Protein AF-A0A1F9WGP3-F1 (afdb_monomer_lite)

Foldseek 3Di:
DDDDPVVVVVVVVVVVVVVVVVVVVVVVVVVVVVVPDDPPPVVVVVVVVVVVVVVVVVCVVCVVVVVVVVVDDDPPDDDDPPQPPLLVVQQVLQLQQLVCLQVVHDGDFDARSQPRHTWDDDPFKTWHPCCVSNVFPTFMHGNVDSRTDGHD

pLDDT: mean 78.19, std 14.22, range [39.56, 95.88]

Secondary structure (DSSP, 8-state):
-PPPHHHHHHHHHHHHHHHHHHHHHHHHHHHHHHTT-PPPHHHHHHHHHHHHHHHHHHHHHHHHHHHHHHSS---S--S-----HHHHHHHHHHHHHHHHHHHTPPPP--B-TTT-PBPEE-SSEEE-S-GGGGT-SEEEEESS--S-EEE-

Sequence (152 aa):
MSPDPASQGEDFAAQIRGAENSIARGKEAESRAEAGKKPPLEWKNFLYGALIFVSFFTIYRNLPEFAATSFTQKPLRYGSYDTDKNADLCISNLWAIAAALRSGARLPAFTCPASGVAYIAGRNAVRCPNPSLHGAIKLYADKKNIIPFLQK

Structure (mmCIF, N/CA/C/O backbone):
data_AF-A0A1F9WGP3-F1
#
_entry.id   AF-A0A1F9WGP3-F1
#
loop_
_atom_site.group_PDB
_atom_site.id
_atom_site.type_symbol
_atom_site.label_atom_id
_atom_site.label_alt_id
_atom_site.label_comp_id
_atom_site.label_asym_id
_atom_site.label_entity_id
_atom_site.label_seq_id
_atom_site.pdbx_PDB_ins_code
_atom_site.Cartn_x
_atom_site.Cartn_y
_atom_site.Cartn_z
_atom_site.occupancy
_atom_site.B_iso_or_equiv
_atom_site.auth_seq_id
_atom_site.auth_comp_id
_atom_site.auth_asym_id
_atom_site.auth_atom_id
_atom_site.pdbx_PDB_model_num
ATOM 1 N N . MET A 1 1 ? 91.342 23.015 -23.234 1.00 55.53 1 MET A N 1
ATOM 2 C CA . MET A 1 1 ? 90.060 23.659 -23.584 1.00 55.53 1 MET A CA 1
ATOM 3 C C . MET A 1 1 ? 88.994 22.591 -23.404 1.00 55.53 1 MET A C 1
ATOM 5 O O . MET A 1 1 ? 88.846 21.747 -24.276 1.00 55.53 1 MET A O 1
ATOM 9 N N . SER A 1 2 ? 88.409 22.502 -22.206 1.00 62.38 2 SER A N 1
ATOM 10 C CA . SER A 1 2 ? 87.367 21.507 -21.918 1.00 62.38 2 SER A CA 1
ATOM 11 C C . SER A 1 2 ? 86.042 21.999 -22.496 1.00 62.38 2 SER A C 1
ATOM 13 O O . SER A 1 2 ? 85.750 23.184 -22.326 1.00 62.38 2 SER A O 1
ATOM 15 N N . PRO A 1 3 ? 85.270 21.146 -23.189 1.00 61.47 3 PRO A N 1
ATOM 16 C CA . PRO A 1 3 ? 83.957 21.531 -23.683 1.00 61.47 3 PRO A CA 1
ATOM 17 C C . PRO A 1 3 ? 83.032 21.862 -22.508 1.00 61.47 3 PRO A C 1
ATOM 19 O O . PRO A 1 3 ? 83.052 21.187 -21.477 1.00 61.47 3 PRO A O 1
ATOM 22 N N . ASP A 1 4 ? 82.269 22.937 -22.676 1.00 62.88 4 ASP A N 1
ATOM 23 C CA . ASP A 1 4 ? 81.321 23.456 -21.698 1.00 62.88 4 ASP A CA 1
ATOM 24 C C . ASP A 1 4 ? 80.184 22.432 -21.489 1.00 62.88 4 ASP A C 1
ATOM 26 O O . ASP A 1 4 ? 79.536 22.042 -22.465 1.00 62.88 4 ASP A O 1
ATOM 30 N N . PRO A 1 5 ? 79.931 21.950 -20.257 1.00 61.16 5 PRO A N 1
ATOM 31 C CA . PRO A 1 5 ? 78.894 20.950 -19.991 1.00 61.16 5 PRO A CA 1
ATOM 32 C C . PRO A 1 5 ? 77.480 21.418 -20.370 1.00 61.16 5 PRO A C 1
ATOM 34 O O . PRO A 1 5 ? 76.593 20.581 -20.537 1.00 61.16 5 PRO A O 1
ATOM 37 N N . ALA A 1 6 ? 77.260 22.727 -20.539 1.00 61.12 6 ALA A N 1
ATOM 38 C CA . ALA A 1 6 ? 75.979 23.264 -20.983 1.00 61.12 6 ALA A CA 1
ATOM 39 C C . ALA A 1 6 ? 75.655 22.921 -22.451 1.00 61.12 6 ALA A C 1
ATOM 41 O O . ALA A 1 6 ? 74.495 22.651 -22.760 1.00 61.12 6 ALA A O 1
ATOM 42 N N . SER A 1 7 ? 76.650 22.847 -23.349 1.00 63.81 7 SER A N 1
ATOM 43 C CA . SER A 1 7 ? 76.387 22.590 -24.777 1.00 63.81 7 SER A CA 1
ATOM 44 C C . SER A 1 7 ? 76.039 21.127 -25.074 1.00 63.81 7 SER A C 1
ATOM 46 O O . SER A 1 7 ? 75.260 20.845 -25.981 1.00 63.81 7 SER A O 1
ATOM 48 N N . GLN A 1 8 ? 76.537 20.183 -24.266 1.00 60.75 8 GLN A N 1
ATOM 49 C CA . GLN A 1 8 ? 76.221 18.756 -24.419 1.00 60.75 8 GLN A CA 1
ATOM 50 C C . GLN A 1 8 ? 74.756 18.427 -24.086 1.00 60.75 8 GLN A C 1
ATOM 52 O O . GLN A 1 8 ? 74.189 17.489 -24.648 1.00 60.75 8 GLN A O 1
ATOM 57 N N . GLY A 1 9 ? 74.126 19.197 -23.191 1.00 65.00 9 GLY A N 1
ATOM 58 C CA . GLY A 1 9 ? 72.715 19.019 -22.839 1.00 65.00 9 GLY A CA 1
ATOM 59 C C . GLY A 1 9 ? 71.759 19.454 -23.953 1.00 65.00 9 GLY A C 1
ATOM 60 O O . GLY A 1 9 ? 70.735 18.804 -24.180 1.00 65.00 9 GLY A O 1
ATOM 61 N N . GLU A 1 10 ? 72.104 20.518 -24.680 1.00 69.62 10 GLU A N 1
ATOM 62 C CA . GLU A 1 10 ? 71.274 21.049 -25.767 1.00 69.62 10 GLU A CA 1
ATOM 63 C C . GLU A 1 10 ? 71.271 20.127 -26.995 1.00 69.62 10 GLU A C 1
ATOM 65 O O . GLU A 1 10 ? 70.206 19.858 -27.562 1.00 69.62 10 GLU A O 1
ATOM 70 N N . ASP A 1 11 ? 72.426 19.549 -27.336 1.00 75.69 11 ASP A N 1
ATOM 71 C CA . ASP A 1 11 ? 72.559 18.587 -28.436 1.00 75.69 11 ASP A CA 1
ATOM 72 C C . ASP A 1 11 ? 71.785 17.286 -28.168 1.00 75.69 11 ASP A C 1
ATOM 74 O O . ASP A 1 11 ? 71.139 16.728 -29.064 1.00 75.69 11 ASP A O 1
ATOM 78 N N . PHE A 1 12 ? 71.770 16.821 -26.916 1.00 75.50 12 PHE A N 1
ATOM 79 C CA . PHE A 1 12 ? 71.010 15.632 -26.529 1.00 75.50 12 PHE A CA 1
ATOM 80 C C . PHE A 1 12 ? 69.494 15.877 -26.588 1.00 75.50 12 PHE A C 1
ATOM 82 O O . PHE A 1 12 ? 68.740 15.059 -27.124 1.00 75.50 12 PHE A O 1
ATOM 89 N N . ALA A 1 13 ? 69.034 17.044 -26.128 1.00 77.62 13 ALA A N 1
ATOM 90 C CA . ALA A 1 13 ? 67.629 17.438 -26.222 1.00 77.62 13 ALA A CA 1
ATOM 91 C C . ALA A 1 13 ? 67.160 17.638 -27.677 1.00 77.62 13 ALA A C 1
ATOM 93 O O . ALA A 1 13 ? 65.977 17.456 -27.988 1.00 77.62 13 ALA A O 1
ATOM 94 N N . ALA A 1 14 ? 68.061 18.022 -28.585 1.00 78.88 14 ALA A N 1
ATOM 95 C CA . ALA A 1 14 ? 67.775 18.090 -30.015 1.00 78.88 14 ALA A CA 1
ATOM 96 C C . ALA A 1 14 ? 67.651 16.689 -30.646 1.00 78.88 14 ALA A C 1
ATOM 98 O O . ALA A 1 14 ? 66.720 16.457 -31.423 1.00 78.88 14 ALA A O 1
ATOM 99 N N . GLN A 1 15 ? 68.511 15.735 -30.268 1.00 81.50 15 GLN A N 1
ATOM 100 C CA . GLN A 1 15 ? 68.417 14.346 -30.742 1.00 81.50 15 GLN A CA 1
ATOM 101 C C . GLN A 1 15 ? 67.135 13.646 -30.281 1.00 81.50 15 GLN A C 1
ATOM 103 O O . GLN A 1 15 ? 66.486 12.986 -31.095 1.00 81.50 15 GLN A O 1
ATOM 108 N N . ILE A 1 16 ? 66.725 13.830 -29.019 1.00 80.56 16 ILE A N 1
ATOM 109 C CA . ILE A 1 16 ? 65.480 13.238 -28.498 1.00 80.56 16 ILE A CA 1
ATOM 110 C C . ILE A 1 16 ? 64.270 13.756 -29.280 1.00 80.56 16 ILE A C 1
ATOM 112 O O . ILE A 1 16 ? 63.484 12.961 -29.791 1.00 80.56 16 ILE A O 1
ATOM 116 N N . ARG A 1 17 ? 64.167 15.076 -29.479 1.00 82.44 17 ARG A N 1
ATOM 117 C CA . ARG A 1 17 ? 63.073 15.673 -30.266 1.00 82.44 17 ARG A CA 1
ATOM 118 C C . ARG A 1 17 ? 63.079 15.210 -31.726 1.00 82.44 17 ARG A C 1
ATOM 120 O O . ARG A 1 17 ? 62.021 15.060 -32.336 1.00 82.44 17 ARG A O 1
ATOM 127 N N . GLY A 1 18 ? 64.256 14.965 -32.302 1.00 81.94 18 GLY A N 1
ATOM 128 C CA . GLY A 1 18 ? 64.392 14.378 -33.637 1.00 81.94 18 GLY A CA 1
ATOM 129 C C . GLY A 1 18 ? 63.839 12.950 -33.717 1.00 81.94 18 GLY A C 1
ATOM 130 O O . GLY A 1 18 ? 63.104 12.630 -34.653 1.00 81.94 18 GLY A O 1
ATOM 131 N N . ALA A 1 19 ? 64.145 12.118 -32.718 1.00 79.12 19 ALA A N 1
ATOM 132 C CA . ALA A 1 19 ? 63.661 10.742 -32.623 1.00 79.12 19 ALA A CA 1
ATOM 133 C C . ALA A 1 19 ? 62.148 10.666 -32.351 1.00 79.12 19 ALA A C 1
ATOM 135 O O . ALA A 1 19 ? 61.443 9.867 -32.962 1.00 79.12 19 ALA A O 1
ATOM 136 N N . GLU A 1 20 ? 61.614 11.537 -31.496 1.00 78.81 20 GLU A N 1
ATOM 137 C CA . GLU A 1 20 ? 60.171 11.611 -31.237 1.00 78.81 20 GLU A CA 1
ATOM 138 C C . GLU A 1 20 ? 59.391 11.992 -32.502 1.00 78.81 20 GLU A C 1
ATOM 140 O O . GLU A 1 20 ? 58.377 11.369 -32.827 1.00 78.81 20 GLU A O 1
ATOM 145 N N . ASN A 1 21 ? 59.906 12.951 -33.277 1.00 82.00 21 ASN A N 1
ATOM 146 C CA . ASN A 1 21 ? 59.285 13.378 -34.528 1.00 82.00 21 ASN A CA 1
ATOM 147 C C . ASN A 1 21 ? 59.320 12.298 -35.621 1.00 82.00 21 ASN A C 1
ATOM 149 O O . ASN A 1 21 ? 58.385 12.213 -36.418 1.00 82.00 21 ASN A O 1
ATOM 153 N N . SER A 1 22 ? 60.366 11.468 -35.689 1.00 78.88 22 SER A N 1
ATOM 154 C CA . SER A 1 22 ? 60.427 10.370 -36.663 1.00 78.88 22 SER A CA 1
ATOM 155 C C . SER A 1 22 ? 59.490 9.219 -36.286 1.00 78.88 22 SER A C 1
ATOM 157 O O . SER A 1 22 ? 58.816 8.676 -37.163 1.00 78.88 22 SER A O 1
ATOM 159 N N . ILE A 1 23 ? 59.357 8.917 -34.990 1.00 79.94 23 ILE A N 1
ATOM 160 C CA . ILE A 1 23 ? 58.392 7.936 -34.473 1.00 79.94 23 ILE A CA 1
ATOM 161 C C . ILE A 1 23 ? 56.954 8.414 -34.714 1.00 79.94 23 ILE A C 1
ATOM 163 O O . ILE A 1 23 ? 56.117 7.629 -35.162 1.00 79.94 23 ILE A O 1
ATOM 167 N N . ALA A 1 24 ? 56.664 9.695 -34.466 1.00 75.50 24 ALA A N 1
ATOM 168 C CA . ALA A 1 24 ? 55.347 10.276 -34.721 1.00 75.50 24 ALA A CA 1
ATOM 169 C C . ALA A 1 24 ? 54.972 10.188 -36.210 1.00 75.50 24 ALA A C 1
ATOM 171 O O . ALA A 1 24 ? 53.907 9.674 -36.546 1.00 75.50 24 ALA A O 1
ATOM 172 N N . ARG A 1 25 ? 55.885 10.573 -37.114 1.00 77.06 25 ARG A N 1
ATOM 173 C CA . ARG A 1 25 ? 55.660 10.457 -38.567 1.00 77.06 25 ARG A CA 1
ATOM 174 C C . ARG A 1 25 ? 55.499 9.009 -39.033 1.00 77.06 25 ARG A C 1
ATOM 176 O O . ARG A 1 25 ? 54.693 8.755 -39.924 1.00 77.06 25 ARG A O 1
ATOM 183 N N . GLY A 1 26 ? 56.230 8.065 -38.435 1.00 76.50 26 GLY A N 1
ATOM 184 C CA . GLY A 1 26 ? 56.086 6.634 -38.720 1.00 76.50 26 GLY A CA 1
ATOM 185 C C . GLY A 1 26 ? 54.691 6.114 -38.368 1.00 76.50 26 GLY A C 1
ATOM 186 O O . GLY A 1 26 ? 54.034 5.499 -39.205 1.00 76.50 26 GLY A O 1
ATOM 187 N N . LYS A 1 27 ? 54.190 6.454 -37.173 1.00 74.81 27 LYS A N 1
ATOM 188 C CA . LYS A 1 27 ? 52.840 6.076 -36.719 1.00 74.81 27 LYS A CA 1
ATOM 189 C C . LYS A 1 27 ? 51.729 6.729 -37.544 1.00 74.81 27 LYS A C 1
ATOM 191 O O . LYS A 1 27 ? 50.702 6.105 -37.814 1.00 74.81 27 LYS A O 1
ATOM 196 N N . GLU A 1 28 ? 51.917 7.972 -37.979 1.00 72.62 28 GLU A N 1
ATOM 197 C CA . GLU A 1 28 ? 50.968 8.654 -38.869 1.00 72.62 28 GLU A CA 1
ATOM 198 C C . GLU A 1 28 ? 50.932 8.033 -40.275 1.00 72.62 28 GLU A C 1
ATOM 200 O O . GLU A 1 28 ? 49.864 7.927 -40.879 1.00 72.62 28 GLU A O 1
ATOM 205 N N . ALA A 1 29 ? 52.075 7.582 -40.795 1.00 71.00 29 ALA A N 1
ATOM 206 C CA . ALA A 1 29 ? 52.144 6.882 -42.075 1.00 71.00 29 ALA A CA 1
ATOM 207 C C . ALA A 1 29 ? 51.507 5.483 -42.004 1.00 71.00 29 ALA A C 1
ATOM 209 O O . ALA A 1 29 ? 50.760 5.106 -42.907 1.00 71.00 29 ALA A O 1
ATOM 210 N N . GLU A 1 30 ? 51.744 4.744 -40.917 1.00 68.00 30 GLU A N 1
ATOM 211 C CA . GLU A 1 30 ? 51.173 3.413 -40.683 1.00 68.00 30 GLU A CA 1
ATOM 212 C C . GLU A 1 30 ? 49.648 3.479 -40.490 1.00 68.00 30 GLU A C 1
ATOM 214 O O . GLU A 1 30 ? 48.902 2.788 -41.184 1.00 68.00 30 GLU A O 1
ATOM 219 N N . SER A 1 31 ? 49.159 4.413 -39.668 1.00 62.81 31 SER A N 1
ATOM 220 C CA . SER A 1 31 ? 47.714 4.625 -39.475 1.00 62.81 31 SER A CA 1
ATOM 221 C C . SER A 1 31 ? 46.994 5.092 -40.747 1.00 62.81 31 SER A C 1
ATOM 223 O O . SER A 1 31 ? 45.856 4.688 -40.991 1.00 62.81 31 SER A O 1
ATOM 225 N N . ARG A 1 32 ? 47.647 5.879 -41.617 1.00 63.78 32 ARG A N 1
ATOM 226 C CA . ARG A 1 32 ? 47.102 6.226 -42.945 1.00 63.78 32 ARG A CA 1
ATOM 227 C C . ARG A 1 32 ? 47.106 5.044 -43.917 1.00 63.78 32 ARG A C 1
ATOM 229 O O . ARG A 1 32 ? 46.184 4.944 -44.726 1.00 63.78 32 ARG A O 1
ATOM 236 N N . ALA A 1 33 ? 48.099 4.157 -43.844 1.00 65.88 33 ALA A N 1
ATOM 237 C CA . ALA A 1 33 ? 48.159 2.953 -44.674 1.00 65.88 33 ALA A CA 1
ATOM 238 C C . ALA A 1 33 ? 47.082 1.924 -44.279 1.00 65.88 33 ALA A C 1
ATOM 240 O O . ALA A 1 33 ? 46.518 1.251 -45.146 1.00 65.88 33 ALA A O 1
ATOM 241 N N . GLU A 1 34 ? 46.743 1.838 -42.991 1.00 61.56 34 GLU A N 1
ATOM 242 C CA . GLU A 1 34 ? 45.683 0.956 -42.494 1.00 61.56 34 GLU A CA 1
ATOM 243 C C . GLU A 1 34 ? 44.273 1.532 -42.688 1.00 61.56 34 GLU A C 1
ATOM 245 O O . GLU A 1 34 ? 43.356 0.791 -43.050 1.00 61.56 34 GLU A O 1
ATOM 250 N N . ALA A 1 35 ? 44.092 2.853 -42.567 1.00 60.56 35 ALA A N 1
ATOM 251 C CA . ALA A 1 35 ? 42.797 3.516 -42.766 1.00 60.56 35 ALA A CA 1
ATOM 252 C C . ALA A 1 35 ? 42.232 3.394 -44.203 1.00 60.56 35 ALA A C 1
ATOM 254 O O . ALA A 1 35 ? 41.047 3.646 -44.430 1.00 60.56 35 ALA A O 1
ATOM 255 N N . GLY A 1 36 ? 43.055 2.997 -45.183 1.00 59.19 36 GLY A N 1
ATOM 256 C CA . GLY A 1 36 ? 42.649 2.801 -46.579 1.00 59.19 36 GLY A CA 1
ATOM 257 C C . GLY A 1 36 ? 42.033 1.432 -46.898 1.00 59.19 36 GLY A C 1
ATOM 258 O O . GLY A 1 36 ? 41.378 1.283 -47.934 1.00 59.19 36 GLY A O 1
ATOM 259 N N . LYS A 1 37 ? 42.196 0.422 -46.033 1.00 60.59 37 LYS A N 1
ATOM 260 C CA . LYS A 1 37 ? 41.632 -0.917 -46.262 1.00 60.59 37 LYS A CA 1
ATOM 261 C C . LYS A 1 37 ? 40.186 -0.952 -45.777 1.00 60.59 37 LYS A C 1
ATOM 263 O O . LYS A 1 37 ? 39.897 -1.321 -44.643 1.00 60.59 37 LYS A O 1
ATOM 268 N N . LYS A 1 38 ? 39.252 -0.554 -46.649 1.00 57.91 38 LYS A N 1
ATOM 269 C CA . LYS A 1 38 ? 37.816 -0.739 -46.392 1.00 57.91 38 LYS A CA 1
ATOM 270 C C . LYS A 1 38 ? 37.573 -2.233 -46.133 1.00 57.91 38 LYS A C 1
ATOM 272 O O . LYS A 1 38 ? 37.947 -3.035 -46.991 1.00 57.91 38 LYS A O 1
ATOM 277 N N . PRO A 1 39 ? 36.976 -2.626 -44.992 1.00 60.12 39 PRO A N 1
ATOM 278 C CA . PRO A 1 39 ? 36.651 -4.026 -44.764 1.00 60.12 39 PRO A CA 1
ATOM 279 C C . PRO A 1 39 ? 35.753 -4.506 -45.912 1.00 60.12 39 PRO A C 1
ATOM 281 O O . PRO A 1 39 ? 34.888 -3.734 -46.355 1.00 60.12 39 PRO A O 1
ATOM 284 N N . PRO A 1 40 ? 35.958 -5.732 -46.429 1.00 67.94 40 PRO A N 1
ATOM 285 C CA . PRO A 1 40 ? 35.125 -6.259 -47.500 1.00 67.94 40 PRO A CA 1
ATOM 286 C C . PRO A 1 40 ? 33.659 -6.174 -47.067 1.00 67.94 40 PRO A C 1
ATOM 288 O O . PRO A 1 40 ? 33.339 -6.409 -45.902 1.00 67.94 40 PRO A O 1
ATOM 291 N N . LEU A 1 41 ? 32.770 -5.786 -47.983 1.00 62.38 41 LEU A N 1
ATOM 292 C CA . LEU A 1 41 ? 31.349 -5.544 -47.692 1.00 62.38 41 LEU A CA 1
ATOM 293 C C . LEU A 1 41 ? 30.682 -6.761 -47.007 1.00 62.38 41 LEU A C 1
ATOM 295 O O . LEU A 1 41 ? 29.832 -6.596 -46.135 1.00 62.38 41 LEU A O 1
ATOM 299 N N . GLU A 1 42 ? 31.172 -7.960 -47.329 1.00 70.00 42 GLU A N 1
ATOM 300 C CA . GLU A 1 42 ? 30.870 -9.260 -46.712 1.00 70.00 42 GLU A CA 1
ATOM 301 C C . GLU A 1 42 ? 31.039 -9.274 -45.179 1.00 70.00 42 GLU A C 1
ATOM 303 O O . GLU A 1 42 ? 30.243 -9.877 -44.461 1.00 70.00 42 GLU A O 1
ATOM 308 N N . TRP A 1 43 ? 32.032 -8.557 -44.645 1.00 77.06 43 TRP A N 1
ATOM 309 C CA . TRP A 1 43 ? 32.312 -8.501 -43.207 1.00 77.06 43 TRP A CA 1
ATOM 310 C C . TRP A 1 43 ? 31.212 -7.780 -42.431 1.00 77.06 43 TRP A C 1
ATOM 312 O O . TRP A 1 43 ? 30.900 -8.141 -41.298 1.00 77.06 43 TRP A O 1
ATOM 322 N N . LYS A 1 44 ? 30.587 -6.769 -43.044 1.00 80.00 44 LYS A N 1
ATOM 323 C CA . LYS A 1 44 ? 29.458 -6.069 -42.423 1.00 80.00 44 LYS A CA 1
ATOM 324 C C . LYS A 1 44 ? 28.263 -7.006 -42.303 1.00 80.00 44 LYS A C 1
ATOM 326 O O . LYS A 1 44 ? 27.670 -7.075 -41.235 1.00 80.00 44 LYS A O 1
ATOM 331 N N . ASN A 1 45 ? 27.966 -7.773 -43.351 1.00 85.38 45 ASN A N 1
ATOM 332 C CA . ASN A 1 45 ? 26.888 -8.763 -43.334 1.00 85.38 45 ASN A CA 1
ATOM 333 C C . ASN A 1 45 ? 27.151 -9.866 -42.303 1.00 85.38 45 ASN A C 1
ATOM 335 O O . ASN A 1 45 ? 26.236 -10.248 -41.577 1.00 85.38 45 ASN A O 1
ATOM 339 N N . PHE A 1 46 ? 28.403 -10.316 -42.175 1.00 87.12 46 PHE A N 1
ATOM 340 C CA . PHE A 1 46 ? 28.799 -11.262 -41.135 1.00 87.12 46 PHE A CA 1
ATOM 341 C C . PHE A 1 46 ? 28.623 -10.683 -39.725 1.00 87.12 46 PHE A C 1
ATOM 343 O O . PHE A 1 46 ? 28.033 -11.333 -38.867 1.00 87.12 46 PHE A O 1
ATOM 350 N N . LEU A 1 47 ? 29.058 -9.441 -39.488 1.00 89.50 47 LEU A N 1
ATOM 351 C CA . LEU A 1 47 ? 28.860 -8.755 -38.208 1.00 89.50 47 LEU A CA 1
ATOM 352 C C . LEU A 1 47 ? 27.376 -8.565 -37.876 1.00 89.50 47 LEU A C 1
ATOM 354 O O . LEU A 1 47 ? 26.977 -8.811 -36.740 1.00 89.50 47 LEU A O 1
ATOM 358 N N . TYR A 1 48 ? 26.550 -8.164 -38.847 1.00 90.56 48 TYR A N 1
ATOM 359 C CA . TYR A 1 48 ? 25.104 -8.047 -38.650 1.00 90.56 48 TYR A CA 1
ATOM 360 C C . TYR A 1 48 ? 24.469 -9.407 -38.354 1.00 90.56 48 TYR A C 1
ATOM 362 O O . TYR A 1 48 ? 23.668 -9.510 -37.429 1.00 90.56 48 TYR A O 1
ATOM 370 N N . GLY A 1 49 ? 24.865 -10.458 -39.076 1.00 93.69 49 GLY A N 1
ATOM 371 C CA . GLY A 1 49 ? 24.414 -11.824 -38.818 1.00 93.69 49 GLY A CA 1
ATOM 372 C C . GLY A 1 49 ? 24.796 -12.306 -37.419 1.00 93.69 49 GLY A C 1
ATOM 373 O O . GLY A 1 49 ? 23.948 -12.826 -36.698 1.00 93.69 49 GLY A O 1
ATOM 374 N N . ALA A 1 50 ? 26.038 -12.063 -36.998 1.00 93.19 50 ALA A N 1
ATOM 375 C CA . ALA A 1 50 ? 26.517 -12.396 -35.662 1.00 93.19 50 ALA A CA 1
ATOM 376 C C . ALA A 1 50 ? 25.759 -11.621 -34.572 1.00 93.19 50 ALA A C 1
ATOM 378 O O . ALA A 1 50 ? 25.356 -12.212 -33.573 1.00 93.19 50 ALA A O 1
ATOM 379 N N . LEU A 1 51 ? 25.504 -10.324 -34.779 1.00 94.81 51 LEU A N 1
ATOM 380 C CA . LEU A 1 51 ? 24.731 -9.494 -33.855 1.00 94.81 51 LEU A CA 1
ATOM 381 C C . LEU A 1 51 ? 23.301 -10.028 -33.700 1.00 94.81 51 LEU A C 1
ATOM 383 O O . LEU A 1 51 ? 22.853 -10.262 -32.581 1.00 94.81 51 LEU A O 1
ATOM 387 N N . ILE A 1 52 ? 22.618 -10.277 -34.823 1.00 95.25 52 ILE A N 1
ATOM 388 C CA . ILE A 1 52 ? 21.263 -10.837 -34.850 1.00 95.25 52 ILE A CA 1
ATOM 389 C C . ILE A 1 52 ? 21.243 -12.189 -34.129 1.00 95.25 52 ILE A C 1
ATOM 391 O O . ILE A 1 52 ? 20.398 -12.412 -33.262 1.00 95.25 52 ILE A O 1
ATOM 395 N N . PHE A 1 53 ? 22.198 -13.070 -34.431 1.00 95.88 53 PHE A N 1
ATOM 396 C CA . PHE A 1 53 ? 22.297 -14.385 -33.806 1.00 95.88 53 PHE A CA 1
ATOM 397 C C . PHE A 1 53 ? 22.485 -14.291 -32.287 1.00 95.88 53 PHE A C 1
ATOM 399 O O . PHE A 1 53 ? 21.759 -14.948 -31.544 1.00 95.88 53 PHE A O 1
ATOM 406 N N . VAL A 1 54 ? 23.395 -13.437 -31.806 1.00 95.69 54 VAL A N 1
ATOM 407 C CA . VAL A 1 54 ? 23.616 -13.219 -30.367 1.00 95.69 54 VAL A CA 1
ATOM 408 C C . VAL A 1 54 ? 22.369 -12.645 -29.695 1.00 95.69 54 VAL A C 1
ATOM 410 O O . VAL A 1 54 ? 22.010 -13.089 -28.602 1.00 95.69 54 VAL A O 1
ATOM 413 N N . SER A 1 55 ? 21.667 -11.708 -30.339 1.00 91.94 55 SER A N 1
ATOM 414 C CA . SER A 1 55 ? 20.401 -11.172 -29.826 1.00 91.94 55 SER A CA 1
ATOM 415 C C . SER A 1 55 ? 19.345 -12.270 -29.673 1.00 91.94 55 SER A C 1
ATOM 417 O O . SER A 1 55 ? 18.796 -12.435 -28.584 1.00 91.94 55 SER A O 1
ATOM 419 N N . PHE A 1 56 ? 19.104 -13.070 -30.717 1.00 94.38 56 PHE A N 1
ATOM 420 C CA . PHE A 1 56 ? 18.137 -14.171 -30.660 1.00 94.38 56 PHE A CA 1
ATOM 421 C C . PHE A 1 56 ? 18.531 -15.241 -29.642 1.00 94.38 56 PHE A C 1
ATOM 423 O O . PHE A 1 56 ? 17.684 -15.696 -28.876 1.00 94.38 56 PHE A O 1
ATOM 430 N N . PHE A 1 57 ? 19.811 -15.607 -29.585 1.00 94.62 57 PHE A N 1
ATOM 431 C CA . PHE A 1 57 ? 20.328 -16.575 -28.621 1.00 94.62 57 PHE A CA 1
ATOM 432 C C . PHE A 1 57 ? 20.106 -16.110 -27.176 1.00 94.62 57 PHE A C 1
ATOM 434 O O . PHE A 1 57 ? 19.647 -16.880 -26.331 1.00 94.62 57 PHE A O 1
ATOM 441 N N . THR A 1 58 ? 20.363 -14.829 -26.902 1.00 88.88 58 THR A N 1
ATOM 442 C CA . THR A 1 58 ? 20.147 -14.234 -25.578 1.00 88.88 58 THR A CA 1
ATOM 443 C C . THR A 1 58 ? 18.663 -14.227 -25.212 1.00 88.88 58 THR A C 1
ATOM 445 O O . THR A 1 58 ? 18.315 -14.594 -24.092 1.00 88.88 58 THR A O 1
ATOM 448 N N . ILE A 1 59 ? 17.772 -13.878 -26.146 1.00 87.56 59 ILE A N 1
ATOM 449 C CA . ILE A 1 59 ? 16.319 -13.912 -25.917 1.00 87.56 59 ILE A CA 1
ATOM 450 C C . ILE A 1 59 ? 15.848 -15.344 -25.644 1.00 87.56 59 ILE A C 1
ATOM 452 O O . ILE A 1 59 ? 15.137 -15.570 -24.672 1.00 87.56 59 ILE A O 1
ATOM 456 N N . TYR A 1 60 ? 16.278 -16.319 -26.450 1.00 89.94 60 TYR A N 1
ATOM 457 C CA . TYR A 1 60 ? 15.880 -17.721 -26.302 1.00 89.94 60 TYR A CA 1
ATOM 458 C C . TYR A 1 60 ? 16.329 -18.314 -24.961 1.00 89.94 60 TYR A C 1
ATOM 460 O O . TYR A 1 60 ? 15.545 -18.968 -24.276 1.00 89.94 60 TYR A O 1
ATOM 468 N N . ARG A 1 61 ? 17.571 -18.036 -24.544 1.00 88.50 61 ARG A N 1
ATOM 469 C CA . ARG A 1 61 ? 18.105 -18.502 -23.257 1.00 88.50 61 ARG A CA 1
ATOM 470 C C . ARG A 1 61 ? 17.353 -17.904 -22.062 1.00 88.50 61 ARG A C 1
ATOM 472 O O . ARG A 1 61 ? 17.147 -18.603 -21.077 1.00 88.50 61 ARG A O 1
ATOM 479 N N . ASN A 1 62 ? 16.958 -16.632 -22.145 1.00 81.81 62 ASN A N 1
ATOM 480 C CA . ASN A 1 62 ? 16.257 -15.922 -21.068 1.00 81.81 62 ASN A CA 1
ATOM 481 C C . ASN A 1 62 ? 14.724 -16.023 -21.167 1.00 81.81 62 ASN A C 1
ATOM 483 O O . ASN A 1 62 ? 14.015 -15.557 -20.280 1.00 81.81 62 ASN A O 1
ATOM 487 N N . LEU A 1 63 ? 14.192 -16.662 -22.212 1.00 76.44 63 LEU A N 1
ATOM 488 C CA . LEU A 1 63 ? 12.762 -16.898 -22.400 1.00 76.44 63 LEU A CA 1
ATOM 489 C C . LEU A 1 63 ? 12.062 -17.518 -21.170 1.00 76.44 63 LEU A C 1
ATOM 491 O O . LEU A 1 63 ? 10.985 -17.028 -20.825 1.00 76.44 63 LEU A O 1
ATOM 495 N N . PRO A 1 64 ? 12.628 -18.520 -20.455 1.00 72.94 64 PRO A N 1
ATOM 496 C CA . PRO A 1 64 ? 12.009 -19.025 -19.226 1.00 72.94 64 PRO A CA 1
ATOM 497 C C . PRO A 1 64 ? 11.934 -17.978 -18.100 1.00 72.94 64 PRO A C 1
ATOM 499 O O . PRO A 1 64 ? 10.955 -17.965 -17.356 1.00 72.94 64 PRO A O 1
ATOM 502 N N . GLU A 1 65 ? 12.902 -17.061 -17.991 1.00 66.88 65 GLU A N 1
ATOM 503 C CA . GLU A 1 65 ? 12.885 -15.977 -16.994 1.00 66.88 65 GLU A CA 1
ATOM 504 C C . GLU A 1 65 ? 11.886 -14.864 -17.363 1.00 66.88 65 GLU A C 1
ATOM 506 O O . GLU A 1 65 ? 11.177 -14.333 -16.501 1.00 66.88 65 GLU A O 1
ATOM 511 N N . PHE A 1 66 ? 11.738 -14.556 -18.656 1.00 62.44 66 PHE A N 1
ATOM 512 C CA . PHE A 1 66 ? 10.694 -13.647 -19.142 1.00 62.44 66 PHE A CA 1
ATOM 513 C C . PHE A 1 66 ? 9.286 -14.223 -18.956 1.00 62.44 66 PHE A C 1
ATOM 515 O O . PHE A 1 66 ? 8.356 -13.497 -18.598 1.00 62.44 66 PHE A O 1
ATOM 522 N N . ALA A 1 67 ? 9.115 -15.534 -19.139 1.00 62.22 67 ALA A N 1
ATOM 523 C CA . ALA A 1 67 ? 7.855 -16.200 -18.833 1.00 62.22 67 ALA A CA 1
ATOM 524 C C . ALA A 1 67 ? 7.555 -16.139 -17.324 1.00 62.22 67 ALA A C 1
ATOM 526 O O . ALA A 1 67 ? 6.444 -15.785 -16.935 1.00 62.22 67 ALA A O 1
ATOM 527 N N . ALA A 1 68 ? 8.549 -16.386 -16.464 1.00 60.16 68 ALA A N 1
ATOM 528 C CA . ALA A 1 68 ? 8.380 -16.316 -15.011 1.00 60.16 68 ALA A CA 1
ATOM 529 C C . ALA A 1 68 ? 7.977 -14.912 -14.512 1.00 60.16 68 ALA A C 1
ATOM 531 O O . ALA A 1 68 ? 7.127 -14.794 -13.630 1.00 60.16 68 ALA A O 1
ATOM 532 N N . THR A 1 69 ? 8.519 -13.844 -15.107 1.00 56.66 69 THR A N 1
ATOM 533 C CA . THR A 1 69 ? 8.140 -12.455 -14.771 1.00 56.66 69 THR A CA 1
ATOM 534 C C . THR A 1 69 ? 6.787 -12.043 -15.358 1.00 56.66 69 THR A C 1
ATOM 536 O O . THR A 1 69 ? 6.061 -11.266 -14.739 1.00 56.66 69 THR A O 1
ATOM 539 N N . SER A 1 70 ? 6.389 -12.615 -16.497 1.00 57.69 70 SER A N 1
ATOM 540 C CA . SER A 1 70 ? 5.074 -12.363 -17.108 1.00 57.69 70 SER A CA 1
ATOM 541 C C . SER A 1 70 ? 3.922 -13.031 -16.348 1.00 57.69 70 SER A C 1
ATOM 543 O O . SER A 1 70 ? 2.795 -12.540 -16.389 1.00 57.69 70 SER A O 1
ATOM 545 N N . PHE A 1 71 ? 4.186 -14.121 -15.616 1.00 56.00 71 PHE A N 1
ATOM 546 C CA . P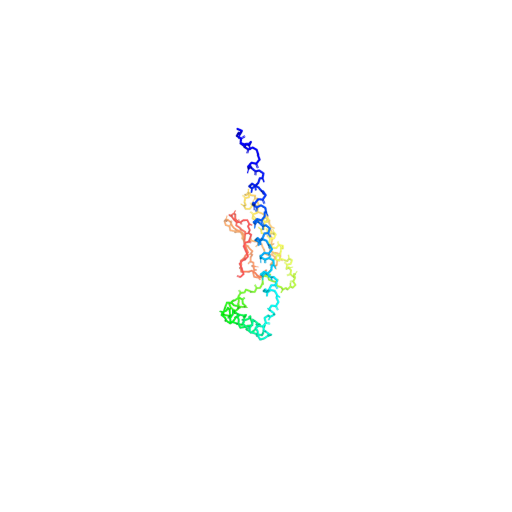HE A 1 71 ? 3.158 -14.851 -14.866 1.00 56.00 71 PHE A CA 1
ATOM 547 C C . PHE A 1 71 ? 3.037 -14.474 -13.386 1.00 56.00 71 PHE A C 1
ATOM 549 O O . PHE A 1 71 ? 2.123 -14.957 -12.716 1.00 56.00 71 PHE A O 1
ATOM 556 N N . THR A 1 72 ? 3.879 -13.602 -12.827 1.00 55.28 72 THR A N 1
ATOM 557 C CA . THR A 1 72 ? 3.742 -13.189 -11.419 1.00 55.28 72 THR A CA 1
ATOM 558 C C . THR A 1 72 ? 4.376 -11.824 -11.176 1.00 55.28 72 THR A C 1
ATOM 560 O O . THR A 1 72 ? 5.522 -11.729 -10.769 1.00 55.28 72 THR A O 1
ATOM 563 N N . GLN A 1 73 ? 3.612 -10.755 -11.386 1.00 47.75 73 GLN A N 1
ATOM 564 C CA . GLN A 1 73 ? 2.953 -10.005 -10.311 1.00 47.75 73 GLN A CA 1
ATOM 565 C 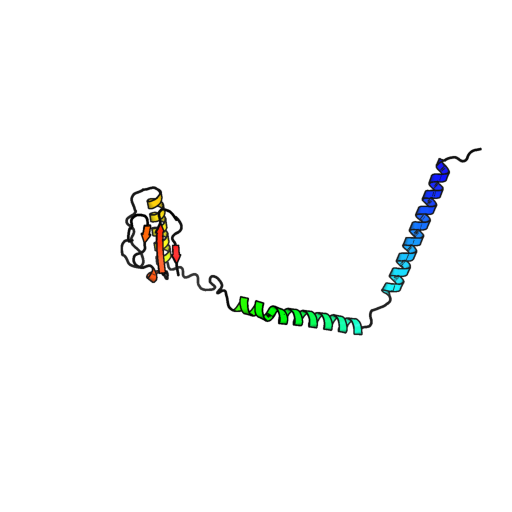C . GLN A 1 73 ? 1.837 -9.189 -10.966 1.00 47.75 73 GLN A C 1
ATOM 567 O O . GLN A 1 73 ? 2.098 -8.402 -11.872 1.00 47.75 73 GLN A O 1
ATOM 572 N N . LYS A 1 74 ? 0.584 -9.351 -10.517 1.00 46.44 74 LYS A N 1
ATOM 573 C CA . LYS A 1 74 ? -0.423 -8.313 -10.773 1.00 46.44 74 LYS A CA 1
ATOM 574 C C . LYS A 1 74 ? 0.224 -6.998 -10.321 1.00 46.44 74 LYS A C 1
ATOM 576 O O . LYS A 1 74 ? 0.593 -6.938 -9.143 1.00 46.44 74 LYS A O 1
ATOM 581 N N . PRO A 1 75 ? 0.403 -5.986 -11.190 1.00 48.94 75 PRO A N 1
ATOM 582 C CA . PRO A 1 75 ? 0.859 -4.689 -10.718 1.00 48.94 75 PRO A CA 1
ATOM 583 C C . PRO A 1 75 ? -0.067 -4.275 -9.575 1.00 48.94 75 PRO A C 1
ATOM 585 O O . PRO A 1 75 ? -1.269 -4.568 -9.624 1.00 48.94 75 PRO A O 1
ATOM 588 N N . LEU A 1 76 ? 0.480 -3.655 -8.526 1.00 52.84 76 LEU A N 1
ATOM 589 C CA . LEU A 1 76 ? -0.313 -3.021 -7.475 1.00 52.84 76 LEU A CA 1
ATOM 590 C C . LEU A 1 76 ? -1.184 -1.923 -8.120 1.00 52.84 76 LEU A C 1
ATOM 592 O O . LEU A 1 76 ? -0.834 -0.755 -8.101 1.00 52.84 76 LEU A O 1
ATOM 596 N N . ARG A 1 77 ? -2.324 -2.345 -8.680 1.00 58.56 77 ARG A N 1
ATOM 597 C CA . ARG A 1 77 ? -3.436 -1.583 -9.260 1.00 58.56 77 ARG A CA 1
ATOM 598 C C . ARG A 1 77 ? -3.115 -0.717 -10.493 1.00 58.56 77 ARG A C 1
ATOM 600 O O . ARG A 1 77 ? -2.517 0.340 -10.391 1.00 58.56 77 ARG A O 1
ATOM 607 N N . TYR A 1 78 ? -3.681 -1.114 -11.636 1.00 39.56 78 TYR A N 1
ATOM 608 C CA . TYR A 1 78 ? -4.115 -0.207 -12.708 1.00 39.56 78 TYR A CA 1
ATOM 609 C C . TYR A 1 78 ? -5.650 -0.331 -12.806 1.00 39.56 78 TYR A C 1
ATOM 611 O O . TYR A 1 78 ? -6.153 -1.414 -13.099 1.00 39.56 78 TYR A O 1
ATOM 619 N N . GLY A 1 79 ? -6.394 0.727 -12.462 1.00 57.19 79 GLY A N 1
ATOM 620 C CA . GLY A 1 79 ? -7.868 0.771 -12.392 1.00 57.19 79 GLY A CA 1
ATOM 621 C C . GLY A 1 79 ? -8.368 2.042 -11.681 1.00 57.19 79 GLY A C 1
ATOM 622 O O . GLY A 1 79 ? -7.548 2.749 -11.096 1.00 57.19 79 GLY A O 1
ATOM 623 N N . SER A 1 80 ? -9.673 2.359 -11.745 1.00 52.38 80 SER A N 1
ATOM 624 C CA . SER A 1 80 ? -10.235 3.570 -11.117 1.00 52.38 80 SER A CA 1
ATOM 625 C C . SER A 1 80 ? -9.927 3.603 -9.617 1.00 52.38 80 SER A C 1
ATOM 627 O O . SER A 1 80 ? -10.056 2.602 -8.908 1.00 52.38 80 SER A O 1
ATOM 629 N N . TYR A 1 81 ? -9.496 4.768 -9.131 1.00 53.44 81 TYR A N 1
ATOM 630 C CA . TYR A 1 81 ? -9.360 5.076 -7.707 1.00 53.44 81 TYR A CA 1
ATOM 631 C C . TYR A 1 81 ? -10.745 5.231 -7.063 1.00 53.44 81 TYR A C 1
ATOM 633 O O . TYR A 1 81 ? -11.033 6.248 -6.440 1.00 53.44 81 TYR A O 1
ATOM 641 N N . ASP A 1 82 ? -11.620 4.236 -7.196 1.00 53.03 82 ASP A N 1
ATOM 642 C CA . ASP A 1 82 ? -12.814 4.174 -6.361 1.00 53.03 82 ASP A CA 1
ATOM 643 C C . ASP A 1 82 ? -12.379 3.690 -4.978 1.00 53.03 82 ASP A C 1
ATOM 645 O O . ASP A 1 82 ? -12.446 2.513 -4.615 1.00 53.03 82 ASP A O 1
ATOM 649 N N . THR A 1 83 ? -11.814 4.627 -4.221 1.00 65.19 83 THR A N 1
ATOM 650 C CA . THR A 1 83 ? -11.617 4.489 -2.788 1.00 65.19 83 THR A CA 1
ATOM 651 C C . THR A 1 83 ? -12.996 4.460 -2.149 1.00 65.19 83 THR A C 1
ATOM 653 O O . THR A 1 83 ? -13.735 5.447 -2.190 1.00 65.19 83 THR A O 1
ATOM 656 N N . ASP A 1 84 ? -13.373 3.310 -1.594 1.00 80.38 84 ASP A N 1
ATOM 657 C CA . ASP A 1 84 ? -14.600 3.201 -0.817 1.00 80.38 84 ASP A CA 1
ATO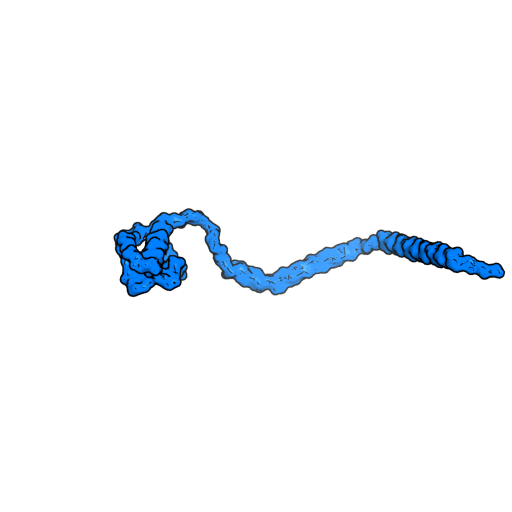M 658 C C . ASP A 1 84 ? -14.493 4.143 0.389 1.00 80.38 84 ASP A C 1
ATOM 660 O O . ASP A 1 84 ? -13.767 3.880 1.351 1.00 80.38 84 ASP A O 1
ATOM 664 N N . LYS A 1 85 ? -15.245 5.247 0.336 1.00 87.62 85 LYS A N 1
ATOM 665 C CA . LYS A 1 85 ? -15.301 6.267 1.388 1.00 87.62 85 LYS A CA 1
ATOM 666 C C . LYS A 1 85 ? -15.582 5.651 2.762 1.00 87.62 85 LYS A C 1
ATOM 668 O O . LYS A 1 85 ? -15.072 6.141 3.770 1.00 87.62 85 LYS A O 1
ATOM 673 N N . ASN A 1 86 ? -16.365 4.571 2.822 1.00 90.81 86 ASN A N 1
ATOM 674 C CA . ASN A 1 86 ? -16.647 3.877 4.074 1.00 90.81 86 ASN A CA 1
ATOM 675 C C . ASN A 1 86 ? -15.434 3.080 4.566 1.00 90.81 86 ASN A C 1
ATOM 677 O O . ASN A 1 86 ? -15.185 3.036 5.770 1.00 90.81 86 ASN A O 1
ATOM 681 N N . ALA A 1 87 ? -14.658 2.471 3.669 1.00 88.69 87 ALA A N 1
ATOM 682 C CA . ALA A 1 87 ? -13.413 1.801 4.033 1.00 88.69 87 ALA A CA 1
ATOM 683 C C . ALA A 1 87 ? -12.379 2.795 4.580 1.00 88.69 87 ALA A C 1
ATOM 685 O O . ALA A 1 87 ? -11.799 2.543 5.638 1.00 88.69 87 ALA A O 1
ATOM 686 N N . ASP A 1 88 ? -12.222 3.952 3.939 1.00 89.81 88 ASP A N 1
ATOM 687 C CA . ASP A 1 88 ? -11.279 4.985 4.385 1.00 89.81 88 ASP A CA 1
ATOM 688 C C . ASP A 1 88 ? -11.665 5.567 5.750 1.00 89.81 88 ASP A C 1
ATOM 690 O O . ASP A 1 88 ? -10.824 5.690 6.645 1.00 89.81 88 ASP A O 1
ATOM 694 N N . LEU A 1 89 ? -12.956 5.850 5.960 1.00 92.44 89 LEU A N 1
ATOM 695 C CA . LEU A 1 89 ? -13.473 6.272 7.264 1.00 92.44 89 LEU A CA 1
ATOM 696 C C . LEU A 1 89 ? -13.279 5.186 8.330 1.00 92.44 89 LEU A C 1
ATOM 698 O O . LEU A 1 89 ? -12.900 5.492 9.460 1.00 92.44 89 LEU A O 1
ATOM 702 N N . CYS A 1 90 ? -13.486 3.911 7.984 1.00 92.38 90 CYS A N 1
ATOM 703 C CA . CYS A 1 90 ? -13.257 2.804 8.909 1.00 92.38 90 CYS A CA 1
ATOM 704 C C . CYS A 1 90 ? -11.783 2.710 9.323 1.00 92.38 90 CYS A C 1
ATOM 706 O O . CYS A 1 90 ? -11.488 2.484 10.499 1.00 92.38 90 CYS A O 1
ATOM 708 N N . ILE A 1 91 ? -10.861 2.883 8.373 1.00 91.19 91 ILE A N 1
ATOM 709 C CA . ILE A 1 91 ? -9.423 2.914 8.642 1.00 91.19 91 ILE A CA 1
ATOM 710 C C . ILE A 1 91 ? -9.100 4.108 9.545 1.00 91.19 91 ILE A C 1
ATOM 712 O O . ILE A 1 91 ? -8.462 3.918 10.578 1.00 91.19 91 ILE A O 1
ATOM 716 N N . SER A 1 92 ? -9.596 5.306 9.227 1.00 92.25 92 SER A N 1
ATOM 717 C CA . SER A 1 92 ? -9.399 6.520 10.034 1.00 92.25 92 SER A CA 1
ATOM 718 C C . SER A 1 92 ? -9.858 6.347 11.492 1.00 92.25 92 SER A C 1
ATOM 720 O O . SER A 1 92 ? -9.106 6.634 12.428 1.00 92.25 92 SER A O 1
ATOM 722 N N . ASN A 1 93 ? -11.042 5.764 11.708 1.00 94.38 93 ASN A N 1
ATOM 723 C CA . ASN A 1 93 ? -11.543 5.442 13.048 1.00 94.38 93 ASN A CA 1
ATOM 724 C C . ASN A 1 93 ? -10.602 4.480 13.791 1.00 94.38 93 ASN A C 1
ATOM 726 O O . ASN A 1 93 ? -10.309 4.686 14.970 1.00 94.38 93 ASN A O 1
ATOM 730 N N . LEU A 1 94 ? -10.090 3.448 13.109 1.00 92.12 94 LEU A N 1
ATOM 731 C CA . LEU A 1 94 ? -9.130 2.508 13.694 1.00 92.12 94 LEU A CA 1
ATOM 732 C C . LEU A 1 94 ? -7.805 3.186 14.070 1.00 92.12 94 LEU A C 1
ATOM 734 O O . LEU A 1 94 ? -7.248 2.846 15.111 1.00 92.12 94 LEU A O 1
ATOM 738 N N . TRP A 1 95 ? -7.328 4.167 13.299 1.00 91.94 95 TRP A N 1
ATOM 739 C CA . TRP A 1 95 ? -6.142 4.960 13.653 1.00 91.94 95 TRP A CA 1
ATOM 740 C C . TRP A 1 95 ? -6.349 5.775 14.930 1.00 91.94 95 TRP A C 1
ATOM 742 O O . TRP A 1 95 ? -5.499 5.756 15.822 1.00 91.94 95 TRP A O 1
ATOM 752 N N . ALA A 1 96 ? -7.492 6.450 15.058 1.00 91.19 96 ALA A N 1
ATOM 753 C CA . ALA A 1 96 ? -7.823 7.202 16.265 1.00 91.19 96 ALA A CA 1
ATOM 754 C C . ALA A 1 96 ? -7.933 6.283 17.497 1.00 91.19 96 ALA A C 1
ATOM 756 O O . ALA A 1 96 ? -7.445 6.614 18.580 1.00 91.19 96 ALA A O 1
ATOM 757 N N . ILE A 1 97 ? -8.503 5.086 17.324 1.00 91.44 97 ILE A N 1
ATOM 758 C CA . ILE A 1 97 ? -8.558 4.060 18.371 1.00 91.44 97 ILE A CA 1
ATOM 759 C C . ILE A 1 97 ? -7.152 3.556 18.728 1.00 91.44 97 ILE A C 1
ATOM 761 O O . ILE A 1 97 ? -6.833 3.441 19.911 1.00 91.44 97 ILE A O 1
ATOM 765 N N . ALA A 1 98 ? -6.292 3.289 17.740 1.00 90.19 98 ALA A N 1
ATOM 766 C CA . ALA A 1 98 ? -4.908 2.864 17.962 1.00 90.19 98 ALA A CA 1
ATOM 767 C C . ALA A 1 98 ? -4.122 3.902 18.777 1.00 90.19 98 ALA A C 1
ATOM 769 O O . ALA A 1 98 ? -3.396 3.554 19.712 1.00 90.19 98 ALA A O 1
ATOM 770 N N . ALA A 1 99 ? -4.308 5.186 18.457 1.00 89.62 99 ALA A N 1
ATOM 771 C CA . ALA A 1 99 ? -3.700 6.289 19.190 1.00 89.62 99 ALA A CA 1
ATOM 772 C C . ALA A 1 99 ? -4.164 6.317 20.657 1.00 89.62 99 ALA A C 1
ATOM 774 O O . ALA A 1 99 ? -3.325 6.410 21.556 1.00 89.62 99 ALA A O 1
ATOM 775 N N . ALA A 1 100 ? -5.468 6.150 20.909 1.00 90.19 100 ALA A N 1
ATOM 776 C CA . ALA A 1 100 ? -6.025 6.085 22.262 1.00 90.19 100 ALA A CA 1
ATOM 777 C C . ALA A 1 100 ? -5.525 4.860 23.054 1.00 90.19 100 ALA A C 1
ATOM 779 O O . ALA A 1 100 ? -5.141 4.985 24.217 1.00 90.19 100 ALA A O 1
ATOM 780 N N . LEU A 1 101 ? -5.442 3.684 22.417 1.00 90.19 101 LEU A N 1
ATOM 781 C CA . LEU A 1 101 ? -4.901 2.463 23.033 1.00 90.19 101 LEU A CA 1
ATOM 782 C C . LEU A 1 101 ? -3.446 2.633 23.491 1.00 90.19 101 LEU A C 1
ATOM 784 O O . LEU A 1 101 ? -3.042 2.062 24.510 1.00 90.19 101 LEU A O 1
ATOM 788 N N . ARG A 1 102 ? -2.648 3.407 22.747 1.00 87.62 102 ARG A N 1
ATOM 789 C CA . ARG A 1 102 ? -1.247 3.684 23.085 1.00 87.62 102 ARG A CA 1
ATOM 790 C C . ARG A 1 102 ? -1.094 4.684 24.213 1.00 87.62 102 ARG A C 1
ATOM 792 O O . ARG A 1 102 ? -0.301 4.437 25.117 1.00 87.62 102 ARG A O 1
ATOM 799 N N . SER A 1 103 ? -1.824 5.792 24.155 1.00 88.81 103 SER A N 1
ATOM 800 C CA . SER A 1 103 ? -1.765 6.821 25.195 1.00 88.81 103 SER A CA 1
ATOM 801 C C . SER A 1 103 ? -2.435 6.381 26.499 1.00 88.81 103 SER A C 1
ATOM 803 O O . SER A 1 103 ? -2.285 7.056 27.512 1.00 88.81 103 SER A O 1
ATOM 805 N N . GLY A 1 104 ? -3.172 5.262 26.490 1.00 87.12 104 GLY A N 1
ATOM 806 C CA . GLY A 1 104 ? -4.009 4.853 27.618 1.00 87.12 104 GLY A CA 1
ATOM 807 C C . GLY A 1 104 ? -5.207 5.783 27.813 1.00 87.12 104 GLY A C 1
ATOM 808 O O . GLY A 1 104 ? -5.848 5.744 28.861 1.00 87.12 104 GLY A O 1
ATOM 809 N N . ALA A 1 105 ? -5.500 6.627 26.820 1.00 87.62 105 ALA A N 1
ATOM 810 C CA . ALA A 1 105 ? -6.656 7.499 26.833 1.00 87.62 105 ALA A CA 1
ATOM 811 C C . ALA A 1 105 ? -7.948 6.684 26.703 1.00 87.62 105 ALA A C 1
ATOM 813 O O . ALA A 1 105 ? -7.969 5.537 26.244 1.00 87.62 105 ALA A O 1
ATOM 814 N N . ARG A 1 106 ? -9.060 7.307 27.091 1.00 88.31 106 ARG A N 1
ATOM 815 C CA . ARG A 1 106 ? -10.389 6.722 26.922 1.00 88.31 106 ARG A CA 1
ATOM 816 C C . ARG A 1 106 ? -10.643 6.420 25.443 1.00 88.31 106 ARG A C 1
ATOM 818 O O . ARG A 1 106 ? -10.443 7.284 24.592 1.00 88.31 106 ARG A O 1
ATOM 825 N N . LEU A 1 107 ? -11.115 5.207 25.154 1.00 86.56 107 LEU A N 1
ATOM 826 C CA . LEU A 1 107 ? -11.423 4.806 23.784 1.00 86.56 107 LEU A CA 1
ATOM 827 C C . LEU A 1 107 ? -12.597 5.632 23.236 1.00 86.56 107 LEU A C 1
ATOM 829 O O . LEU A 1 107 ? -13.626 5.742 23.913 1.00 86.56 107 LEU A O 1
ATOM 833 N N . PRO A 1 108 ? -12.464 6.201 22.028 1.00 84.69 108 PRO A N 1
ATOM 834 C CA . PRO A 1 108 ? -13.551 6.923 21.388 1.00 84.69 108 PRO A CA 1
ATOM 835 C C . PRO A 1 108 ? -14.681 5.961 20.996 1.00 84.69 108 PRO A C 1
ATOM 837 O O . PRO A 1 108 ? -14.440 4.830 20.568 1.00 84.69 108 PRO A O 1
ATOM 840 N N . ALA A 1 109 ? -15.927 6.415 21.138 1.00 86.06 109 ALA A N 1
ATOM 841 C CA . ALA A 1 109 ? -17.122 5.632 20.829 1.00 86.06 109 ALA A CA 1
ATOM 842 C C . ALA A 1 109 ? -17.443 5.677 19.324 1.00 86.06 109 ALA A C 1
ATOM 844 O O . ALA A 1 109 ? -18.437 6.266 18.908 1.00 86.06 109 ALA A O 1
ATOM 845 N N . PHE A 1 110 ? -16.577 5.085 18.500 1.00 90.12 110 PHE A N 1
ATOM 846 C CA . PHE A 1 110 ? -16.813 4.982 17.060 1.00 90.12 110 PHE A CA 1
ATOM 847 C C . PHE A 1 110 ? -17.636 3.745 16.690 1.00 90.12 110 PHE A C 1
ATOM 849 O O . PHE A 1 110 ? -17.578 2.700 17.345 1.00 90.12 110 PHE A O 1
ATOM 856 N N . THR A 1 111 ? -18.346 3.851 15.572 1.00 95.25 111 THR A N 1
ATOM 857 C CA . THR A 1 111 ? -19.015 2.745 14.885 1.00 95.25 111 THR A CA 1
ATOM 858 C C . THR A 1 111 ? -18.393 2.537 13.508 1.00 95.25 111 THR A C 1
ATOM 860 O O . THR A 1 111 ? -17.781 3.437 12.927 1.00 95.25 111 THR A O 1
ATOM 863 N N . CYS A 1 112 ? -18.494 1.316 12.990 1.00 94.62 112 CYS A N 1
ATOM 864 C CA . CYS A 1 112 ? -18.063 1.006 11.636 1.00 94.62 112 CYS A CA 1
ATOM 865 C C . CYS A 1 112 ? -19.031 1.672 10.639 1.00 94.62 112 CYS A C 1
ATOM 867 O O . CYS A 1 112 ? -20.230 1.402 10.704 1.00 94.62 112 CYS A O 1
ATOM 869 N N . PRO A 1 113 ? -18.546 2.493 9.692 1.00 95.19 113 PRO A N 1
ATOM 870 C CA . PRO A 1 113 ? -19.404 3.247 8.774 1.00 95.19 113 PRO A CA 1
ATOM 871 C C . PRO A 1 113 ? -20.177 2.362 7.786 1.00 95.19 113 PRO A C 1
ATOM 873 O O . PRO A 1 113 ? -21.246 2.757 7.339 1.00 95.19 113 PRO A O 1
ATOM 876 N N . ALA A 1 114 ? -19.675 1.163 7.464 1.00 93.38 114 ALA A N 1
ATOM 877 C CA . ALA A 1 114 ? -20.368 0.243 6.559 1.00 93.38 114 ALA A CA 1
ATOM 878 C C . ALA A 1 114 ? -21.414 -0.637 7.262 1.00 93.38 114 ALA A C 1
ATOM 880 O O . ALA A 1 114 ? -22.418 -0.990 6.656 1.00 93.38 114 ALA A O 1
ATOM 881 N N . SER A 1 115 ? -21.187 -1.013 8.526 1.00 92.94 115 SER A N 1
ATOM 882 C CA . SER A 1 115 ? -22.105 -1.901 9.263 1.00 92.94 115 SER A CA 1
ATOM 883 C C . SER A 1 115 ? -23.013 -1.175 10.256 1.00 92.94 115 SER A C 1
ATOM 885 O O . SER A 1 115 ? -23.996 -1.752 10.704 1.00 92.94 115 SER A O 1
ATOM 887 N N . GLY A 1 116 ? -22.668 0.050 10.661 1.00 94.69 116 GLY A N 1
ATOM 888 C CA . GLY A 1 116 ? -23.323 0.777 11.753 1.00 94.69 116 GLY A CA 1
ATOM 889 C C . GLY A 1 116 ? -23.040 0.210 13.151 1.00 94.69 116 GLY A C 1
ATOM 890 O O . GLY A 1 116 ? -23.473 0.786 14.146 1.00 94.69 116 GLY A O 1
ATOM 891 N N . VAL A 1 117 ? -22.299 -0.897 13.256 1.00 94.69 117 VAL A N 1
ATOM 892 C CA . VAL A 1 117 ? -22.042 -1.601 14.519 1.00 94.69 117 VAL A CA 1
ATOM 893 C C . VAL A 1 117 ? -20.785 -1.051 15.196 1.00 94.69 117 VAL A C 1
ATOM 895 O O . VAL A 1 117 ? -19.816 -0.669 14.534 1.00 94.69 117 VAL A O 1
ATOM 898 N N . ALA A 1 118 ? -20.786 -1.013 16.530 1.00 94.56 118 ALA A N 1
ATOM 899 C CA . ALA A 1 118 ? -19.620 -0.626 17.319 1.00 94.56 118 ALA A CA 1
ATOM 900 C C . ALA A 1 118 ? -18.418 -1.551 17.060 1.00 94.56 118 ALA A C 1
ATOM 902 O O . ALA A 1 118 ? -18.566 -2.749 16.799 1.00 94.56 118 ALA A O 1
ATOM 903 N N . TYR A 1 119 ? -17.210 -0.998 17.161 1.00 94.00 119 TYR A N 1
ATOM 904 C CA . TYR A 1 119 ? -15.998 -1.806 17.065 1.00 94.00 119 TYR A CA 1
ATOM 905 C C . TYR A 1 119 ? -15.900 -2.804 18.221 1.00 94.00 119 TYR A C 1
ATOM 907 O O . TYR A 1 119 ? -16.243 -2.505 19.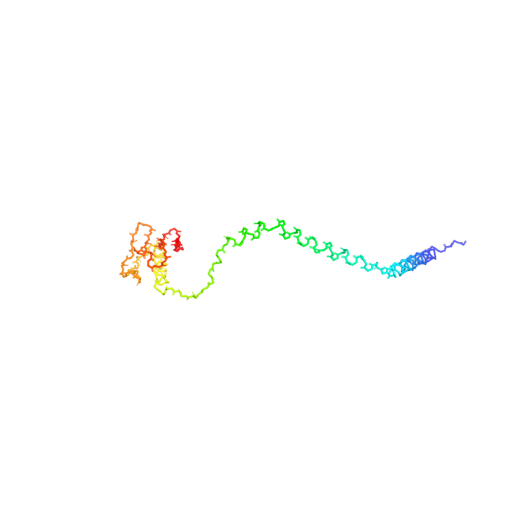365 1.00 94.00 119 TYR A O 1
ATOM 915 N N . ILE A 1 120 ? -15.382 -3.997 17.929 1.00 93.06 120 ILE A N 1
ATOM 916 C CA . ILE A 1 120 ? -15.246 -5.049 18.932 1.00 93.06 120 ILE A CA 1
ATOM 917 C C . ILE A 1 120 ? -13.941 -4.812 19.691 1.00 93.06 120 ILE A C 1
ATOM 919 O O . ILE A 1 120 ? -12.851 -5.040 19.157 1.00 93.06 120 ILE A O 1
ATOM 923 N N . ALA A 1 121 ? -14.056 -4.354 20.936 1.00 90.25 121 ALA A N 1
ATOM 924 C CA . ALA A 1 121 ? -12.918 -4.127 21.813 1.00 90.25 121 ALA A CA 1
ATOM 925 C C . ALA A 1 121 ? -12.443 -5.432 22.470 1.00 90.25 121 ALA A C 1
ATOM 927 O O . ALA A 1 121 ? -13.216 -6.163 23.085 1.00 90.25 121 ALA A O 1
ATOM 928 N N . GLY A 1 122 ? -11.152 -5.722 22.334 1.00 86.06 122 GLY A N 1
ATOM 929 C CA . GLY A 1 122 ? -10.437 -6.756 23.074 1.00 86.06 122 GLY A CA 1
ATOM 930 C C . GLY A 1 122 ? -9.488 -6.149 24.110 1.00 86.06 122 GLY A C 1
ATOM 931 O O . GLY A 1 122 ? -9.427 -4.937 24.292 1.00 86.06 122 GLY A O 1
ATOM 932 N N . ARG A 1 123 ? -8.697 -7.001 24.776 1.00 80.88 123 ARG A N 1
ATOM 933 C CA . ARG A 1 123 ? -7.772 -6.569 25.844 1.00 80.88 123 ARG A CA 1
ATOM 934 C C . ARG A 1 123 ? -6.689 -5.587 25.379 1.00 80.88 123 ARG A C 1
ATOM 936 O O . ARG A 1 123 ? -6.348 -4.684 26.126 1.00 80.88 123 ARG A O 1
ATOM 943 N N . ASN A 1 124 ? -6.148 -5.779 24.175 1.00 86.19 124 ASN A N 1
ATOM 944 C CA . ASN A 1 124 ? -5.053 -4.962 23.625 1.00 86.19 124 ASN A CA 1
ATOM 945 C C . ASN A 1 124 ? -5.285 -4.530 22.173 1.00 86.19 124 ASN A C 1
ATOM 947 O O . ASN A 1 124 ? -4.417 -3.906 21.570 1.00 86.19 124 ASN A O 1
ATOM 951 N N . ALA A 1 125 ? -6.428 -4.893 21.600 1.00 90.38 125 ALA A N 1
ATOM 952 C CA . ALA A 1 125 ? -6.720 -4.654 20.201 1.00 90.38 125 ALA A CA 1
ATOM 953 C C . ALA A 1 125 ? -8.205 -4.376 20.014 1.00 90.38 125 ALA A C 1
ATOM 955 O O . ALA A 1 125 ? -9.036 -4.890 20.763 1.00 90.38 125 ALA A O 1
ATOM 956 N N . VAL A 1 126 ? -8.532 -3.593 18.996 1.00 92.31 126 VAL A N 1
ATOM 957 C CA . VAL A 1 126 ? -9.902 -3.271 18.604 1.00 92.31 126 VAL A CA 1
ATOM 958 C C . VAL A 1 126 ? -10.065 -3.627 17.133 1.00 92.31 126 VAL A C 1
ATOM 960 O O . VAL A 1 126 ? -9.221 -3.277 16.311 1.00 92.31 126 VAL A O 1
ATOM 963 N N . ARG A 1 127 ? -11.128 -4.361 16.800 1.00 93.25 127 ARG A N 1
ATOM 964 C CA . ARG A 1 127 ? -11.355 -4.905 15.452 1.00 93.25 127 ARG A CA 1
ATOM 965 C C . ARG A 1 127 ? -12.667 -4.420 14.850 1.00 93.25 127 ARG A C 1
ATOM 967 O O . ARG A 1 127 ? -13.649 -4.216 15.567 1.00 93.25 127 ARG A O 1
ATOM 974 N N . CYS A 1 128 ? -12.678 -4.261 13.529 1.00 94.12 128 CYS A N 1
ATOM 975 C CA . CYS A 1 128 ? -13.898 -3.998 12.771 1.00 94.12 128 CYS A CA 1
ATOM 976 C C . CYS A 1 128 ? -14.860 -5.198 12.901 1.00 94.12 128 CYS A C 1
ATOM 978 O O . CYS A 1 128 ? -14.400 -6.339 12.798 1.00 94.12 128 CYS A O 1
ATOM 980 N N . PRO A 1 129 ? -16.169 -4.976 13.135 1.00 94.88 129 PRO A N 1
ATOM 981 C CA . PRO A 1 129 ? -17.148 -6.056 13.261 1.00 94.88 129 PRO A CA 1
ATOM 982 C C . PRO A 1 129 ? -17.377 -6.812 11.948 1.00 94.88 129 PRO A C 1
ATOM 984 O O . PRO A 1 129 ? -17.666 -8.004 11.985 1.00 94.88 129 PRO A O 1
ATOM 987 N N . ASN A 1 130 ? -17.228 -6.147 10.798 1.00 93.75 130 ASN A N 1
ATOM 988 C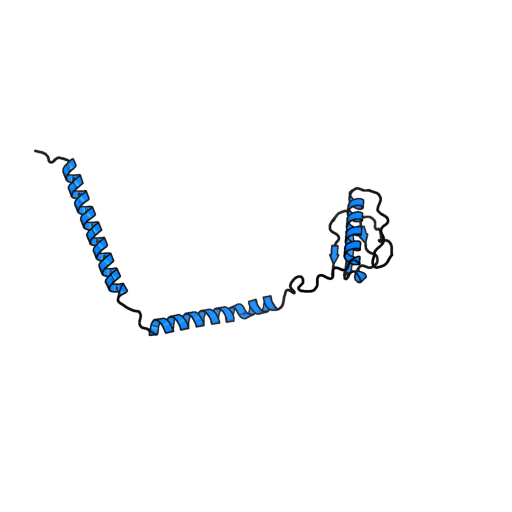 CA . ASN A 1 130 ? -17.398 -6.776 9.493 1.00 93.75 130 ASN A CA 1
ATOM 989 C C . ASN A 1 130 ? -16.352 -6.261 8.484 1.00 93.75 130 ASN A C 1
ATOM 991 O O . ASN A 1 130 ? -16.627 -5.335 7.721 1.00 93.75 130 ASN A O 1
ATOM 995 N N . PRO A 1 131 ? -15.132 -6.830 8.486 1.00 89.81 131 PRO A N 1
ATO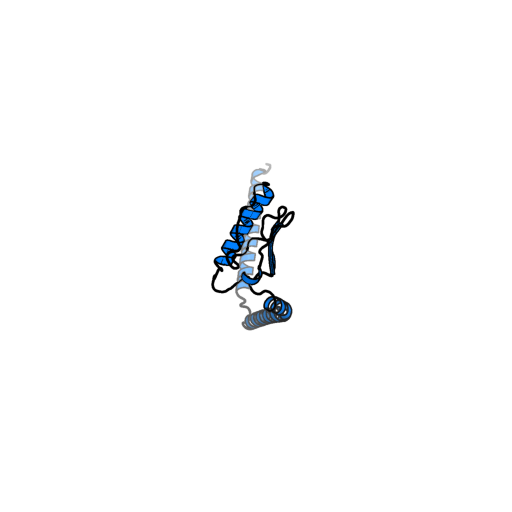M 996 C CA . PRO A 1 131 ? -14.062 -6.401 7.587 1.00 89.81 131 PRO A CA 1
ATOM 997 C C . PRO A 1 131 ? -14.365 -6.707 6.109 1.00 89.81 131 PRO A C 1
ATOM 999 O O . PRO A 1 131 ? -13.890 -5.985 5.231 1.00 89.81 131 PRO A O 1
ATOM 1002 N N . SER A 1 132 ? -15.206 -7.708 5.829 1.00 87.94 132 SER A N 1
ATOM 1003 C CA . SER A 1 132 ? -15.563 -8.117 4.467 1.00 87.94 132 SER A CA 1
ATOM 1004 C C . SER A 1 132 ? -16.315 -7.028 3.699 1.00 87.94 132 SER A C 1
ATOM 1006 O O . SER A 1 132 ? -16.136 -6.917 2.489 1.00 87.94 132 SER A O 1
ATOM 1008 N N . LEU A 1 133 ? -17.083 -6.173 4.393 1.00 88.62 133 LEU A N 1
ATOM 1009 C CA . LEU A 1 133 ? -17.750 -5.008 3.786 1.00 88.62 133 LEU A CA 1
ATOM 1010 C C . LEU A 1 133 ? -16.765 -3.974 3.224 1.00 88.62 133 LEU A C 1
ATOM 1012 O O . LEU A 1 133 ? -17.152 -3.151 2.407 1.00 88.62 133 LEU A O 1
ATOM 1016 N N . HIS A 1 134 ? -15.502 -4.029 3.646 1.00 85.06 134 HIS A N 1
ATOM 1017 C CA . HIS A 1 134 ? -14.426 -3.149 3.193 1.00 85.06 134 HIS A CA 1
ATOM 1018 C C . HIS A 1 134 ? -13.433 -3.868 2.264 1.00 85.06 134 HIS A C 1
ATOM 1020 O O . HIS A 1 134 ? -12.334 -3.369 2.015 1.00 85.06 134 HIS A O 1
ATOM 1026 N N . GLY A 1 135 ? -13.774 -5.074 1.791 1.00 84.00 135 GLY A N 1
ATOM 1027 C CA . GLY A 1 135 ? -12.889 -5.883 0.952 1.00 84.00 135 GLY A CA 1
ATOM 1028 C C . GLY A 1 135 ? -11.624 -6.362 1.673 1.00 84.00 135 GLY A C 1
ATOM 1029 O O . GLY A 1 135 ? -10.572 -6.494 1.041 1.00 84.00 135 GLY A O 1
ATOM 1030 N N . ALA A 1 136 ? -11.711 -6.586 2.989 1.00 83.06 136 ALA A N 1
ATOM 1031 C CA . ALA A 1 136 ? -10.629 -7.093 3.827 1.00 83.06 136 ALA A CA 1
ATOM 1032 C C . ALA A 1 136 ? -11.057 -8.370 4.566 1.00 83.06 136 ALA A C 1
ATOM 1034 O O . ALA A 1 136 ? -12.194 -8.488 5.013 1.00 83.06 136 ALA A O 1
ATOM 1035 N N . ILE A 1 137 ? -10.130 -9.303 4.780 1.00 82.50 137 ILE A N 1
ATOM 1036 C CA . ILE A 1 137 ? -10.332 -10.459 5.667 1.00 82.50 137 ILE A CA 1
ATOM 1037 C C . ILE A 1 137 ? -10.224 -10.016 7.131 1.00 82.50 137 ILE A C 1
ATOM 1039 O O . ILE A 1 137 ? -10.967 -10.487 7.993 1.00 82.50 137 ILE A O 1
ATOM 1043 N N . LYS A 1 138 ? -9.290 -9.104 7.438 1.00 83.25 138 LYS A N 1
ATOM 1044 C CA . LYS A 1 138 ? -9.070 -8.579 8.796 1.00 83.25 138 LYS A CA 1
ATOM 1045 C C . LYS A 1 138 ? -8.779 -7.085 8.766 1.00 83.25 138 LYS A C 1
ATOM 1047 O O . LYS A 1 138 ? -8.000 -6.637 7.934 1.00 83.25 138 LYS A O 1
ATOM 1052 N N . LEU A 1 139 ? -9.377 -6.366 9.718 1.00 87.56 139 LEU A N 1
ATOM 1053 C CA . LEU A 1 139 ? -9.153 -4.949 10.017 1.00 87.56 139 LEU A CA 1
ATOM 1054 C C . LEU A 1 139 ? -9.142 -4.776 11.537 1.00 87.56 139 LEU A C 1
ATOM 1056 O O . LEU A 1 139 ? -10.177 -4.939 12.192 1.00 87.56 139 LEU A O 1
ATOM 1060 N N . TYR A 1 140 ? -7.976 -4.483 12.104 1.00 89.38 140 TYR A N 1
ATOM 1061 C CA . TYR A 1 140 ? -7.820 -4.260 13.540 1.00 89.38 140 TYR A CA 1
ATOM 1062 C C . TYR A 1 140 ? -6.677 -3.292 13.844 1.00 89.38 140 TYR A C 1
ATOM 1064 O O . TYR A 1 140 ? -5.726 -3.170 13.075 1.00 89.38 140 TYR A O 1
ATOM 1072 N N . ALA A 1 141 ? -6.787 -2.633 14.992 1.00 88.94 141 ALA A N 1
ATOM 1073 C CA . ALA A 1 141 ? -5.763 -1.804 15.606 1.00 88.94 141 ALA A CA 1
ATOM 1074 C C . ALA A 1 141 ? -5.261 -2.493 16.880 1.00 88.94 141 ALA A C 1
ATOM 1076 O O . ALA A 1 141 ? -6.069 -2.984 17.667 1.00 88.94 141 ALA A O 1
ATOM 1077 N N . ASP A 1 142 ? -3.947 -2.526 17.092 1.00 87.31 142 ASP A N 1
ATOM 1078 C CA . ASP A 1 142 ? -3.305 -3.110 18.276 1.00 87.31 142 ASP A CA 1
ATOM 1079 C C . ASP A 1 142 ? -2.524 -2.018 19.018 1.00 87.31 142 ASP A C 1
ATOM 1081 O O . ASP A 1 142 ? -1.943 -1.121 18.410 1.00 87.31 142 ASP A O 1
ATOM 1085 N N . LYS A 1 143 ? -2.453 -2.106 20.345 1.00 83.38 143 LYS A N 1
ATOM 1086 C CA . LYS A 1 143 ? -1.580 -1.267 21.169 1.00 83.38 143 LYS A CA 1
ATOM 1087 C C . LYS A 1 143 ? -0.108 -1.343 20.735 1.00 83.38 143 LYS A C 1
ATOM 1089 O O . LYS A 1 143 ? 0.604 -0.343 20.828 1.00 83.38 143 LYS A O 1
ATOM 1094 N N . LYS A 1 144 ? 0.362 -2.512 20.277 1.00 81.38 144 LYS A N 1
ATOM 1095 C CA . LYS A 1 144 ? 1.762 -2.717 19.858 1.00 81.38 144 LYS A CA 1
ATOM 1096 C C . LYS A 1 144 ? 2.063 -2.199 18.450 1.00 81.38 144 LYS A C 1
ATOM 1098 O O . LYS A 1 144 ? 3.178 -1.748 18.208 1.00 81.38 144 LYS A O 1
ATOM 1103 N N . ASN A 1 145 ? 1.084 -2.225 17.548 1.00 70.38 145 ASN A N 1
ATOM 1104 C CA . ASN A 1 145 ? 1.264 -1.884 16.140 1.00 70.38 145 ASN A CA 1
ATOM 1105 C C . ASN A 1 145 ? 0.282 -0.782 15.735 1.00 70.38 145 ASN A C 1
ATOM 1107 O O . ASN A 1 145 ? -0.922 -1.013 15.676 1.00 70.38 145 ASN A O 1
ATOM 1111 N N . ILE A 1 146 ? 0.812 0.411 15.443 1.00 62.00 146 ILE A N 1
ATOM 1112 C CA . ILE A 1 146 ? -0.008 1.587 15.105 1.00 62.00 146 ILE A CA 1
ATOM 1113 C C . ILE A 1 146 ? -0.700 1.409 13.750 1.00 62.00 146 ILE A C 1
ATOM 1115 O O . ILE A 1 146 ? -1.805 1.904 13.556 1.00 62.00 146 ILE A O 1
ATOM 1119 N N . ILE A 1 147 ? -0.046 0.713 12.818 1.00 69.81 147 ILE A N 1
ATOM 1120 C CA . ILE A 1 147 ? -0.551 0.552 11.460 1.00 69.81 147 ILE A CA 1
ATOM 1121 C C . ILE A 1 147 ? -1.675 -0.492 11.495 1.00 69.81 147 ILE A C 1
ATOM 1123 O O . ILE A 1 147 ? -1.398 -1.652 11.816 1.00 69.81 147 ILE A O 1
ATOM 1127 N N . PRO A 1 148 ? -2.929 -0.120 11.180 1.00 60.94 148 PRO A N 1
ATOM 1128 C CA . PRO A 1 148 ? -4.005 -1.087 11.088 1.00 60.94 148 PRO A CA 1
ATOM 1129 C C . PRO A 1 148 ? -3.701 -2.070 9.958 1.00 60.94 148 PRO A C 1
ATOM 1131 O O . PRO A 1 148 ? -3.398 -1.682 8.828 1.00 60.94 148 PRO A O 1
ATOM 1134 N N . PHE A 1 149 ? -3.764 -3.359 10.275 1.00 61.62 149 PHE A N 1
ATOM 1135 C CA . PHE A 1 149 ? -3.449 -4.407 9.313 1.00 61.62 149 PHE A CA 1
ATOM 1136 C C . PHE A 1 149 ? -4.669 -4.724 8.466 1.00 61.62 149 PHE A C 1
ATOM 1138 O O . PHE A 1 149 ? -5.754 -4.975 8.995 1.00 61.62 149 PHE A O 1
ATOM 1145 N N . LEU A 1 150 ? -4.454 -4.749 7.153 1.00 61.88 150 LEU A N 1
ATOM 1146 C CA . LEU A 1 150 ? -5.449 -5.100 6.152 1.00 61.88 150 LEU A CA 1
ATOM 1147 C C . LEU A 1 150 ? -4.963 -6.378 5.464 1.00 61.88 150 LEU A C 1
ATOM 1149 O O . LEU A 1 150 ? -4.128 -6.338 4.563 1.00 61.88 150 LEU A O 1
ATOM 1153 N N . GLN A 1 151 ? -5.423 -7.527 5.959 1.00 58.41 151 GLN A N 1
ATOM 1154 C CA . GLN A 1 151 ? -5.131 -8.820 5.337 1.00 58.41 151 GLN A CA 1
ATOM 1155 C C . GLN A 1 151 ? -6.218 -9.076 4.290 1.00 58.41 151 GLN A C 1
ATOM 1157 O O . GLN A 1 151 ? -7.394 -9.082 4.652 1.00 58.41 151 GLN A O 1
ATOM 1162 N N . LYS A 1 152 ? -5.837 -9.210 3.017 1.00 56.19 152 LYS A N 1
ATOM 1163 C CA . LYS A 1 152 ? -6.725 -9.613 1.916 1.00 56.19 152 LYS A CA 1
ATOM 1164 C C . LYS A 1 152 ? -6.623 -11.099 1.633 1.00 56.19 152 LYS A C 1
ATOM 1166 O O . LYS A 1 152 ? -5.583 -11.688 2.001 1.00 56.19 152 LYS A O 1
#

Radius of gyration: 40.23 Å; chains: 1; bounding box: 113×43×75 Å